Protein AF-A0A6J4HE86-F1 (afdb_monomer_lite)

Structure (mmCIF, N/CA/C/O backbone):
data_AF-A0A6J4HE86-F1
#
_entry.id   AF-A0A6J4HE86-F1
#
loop_
_atom_site.group_PDB
_atom_site.id
_atom_site.type_symbol
_atom_site.label_atom_id
_atom_site.label_alt_id
_atom_site.label_comp_id
_atom_site.label_asym_id
_atom_site.label_entity_id
_atom_site.label_seq_id
_atom_site.pdbx_PDB_ins_code
_atom_site.Cartn_x
_atom_site.Cartn_y
_atom_site.Cartn_z
_atom_site.occupancy
_atom_site.B_iso_or_equiv
_atom_site.auth_seq_id
_atom_site.auth_comp_id
_atom_site.auth_asym_id
_atom_site.auth_atom_id
_atom_site.pdbx_PDB_model_num
ATOM 1 N N . MET A 1 1 ? -2.776 10.602 25.723 1.00 39.53 1 MET A N 1
ATOM 2 C CA . MET A 1 1 ? -2.492 11.122 24.370 1.00 39.53 1 MET A CA 1
ATOM 3 C C . MET A 1 1 ? -1.017 11.474 24.324 1.00 39.53 1 MET A C 1
ATOM 5 O O . MET A 1 1 ? -0.634 12.506 24.856 1.00 39.53 1 MET A O 1
ATOM 9 N N . THR A 1 2 ? -0.181 10.573 23.816 1.00 45.25 2 THR A N 1
ATOM 10 C CA . THR A 1 2 ? 1.275 10.769 23.753 1.00 45.25 2 THR A CA 1
ATOM 11 C C . THR A 1 2 ? 1.612 11.118 22.310 1.00 45.25 2 THR A C 1
ATOM 13 O O . THR A 1 2 ? 1.289 10.343 21.415 1.00 45.25 2 THR A O 1
ATOM 16 N N . ALA A 1 3 ? 2.163 12.309 22.075 1.00 47.94 3 ALA A N 1
ATOM 17 C CA . ALA A 1 3 ? 2.514 12.773 20.736 1.00 47.94 3 ALA A CA 1
ATOM 18 C C . ALA A 1 3 ? 3.523 11.814 20.070 1.00 47.94 3 ALA A C 1
ATOM 20 O O . ALA A 1 3 ? 4.419 11.316 20.761 1.00 47.94 3 ALA A O 1
ATOM 21 N N . PRO A 1 4 ? 3.411 11.545 18.756 1.00 48.41 4 PRO A N 1
ATOM 22 C CA . PRO A 1 4 ? 4.414 10.760 18.054 1.00 48.41 4 PRO A CA 1
ATOM 23 C C . PRO A 1 4 ? 5.766 11.495 18.085 1.00 48.41 4 PRO A C 1
ATOM 25 O O . PRO A 1 4 ? 5.809 12.726 18.013 1.00 48.41 4 PRO A O 1
ATOM 28 N N . PRO A 1 5 ? 6.893 10.773 18.208 1.00 46.78 5 PRO A N 1
ATOM 29 C CA . PRO A 1 5 ? 8.214 11.386 18.216 1.00 46.78 5 PRO A CA 1
ATOM 30 C C . PRO A 1 5 ? 8.434 12.173 16.917 1.00 46.78 5 PRO A C 1
ATOM 32 O O . PRO A 1 5 ? 8.162 11.671 15.827 1.00 46.78 5 PRO A O 1
ATOM 35 N N . ALA A 1 6 ? 8.981 13.389 17.026 1.00 54.97 6 ALA A N 1
ATOM 36 C CA . ALA A 1 6 ? 9.158 14.362 15.935 1.00 54.97 6 ALA A CA 1
ATOM 37 C C . ALA A 1 6 ? 9.847 13.816 14.658 1.00 54.97 6 ALA A C 1
ATOM 39 O O . ALA A 1 6 ? 9.760 14.410 13.582 1.00 54.97 6 ALA A O 1
ATOM 40 N N . ALA A 1 7 ? 10.528 12.669 14.749 1.00 51.31 7 ALA A N 1
ATOM 41 C CA . ALA A 1 7 ? 11.098 11.955 13.611 1.00 51.31 7 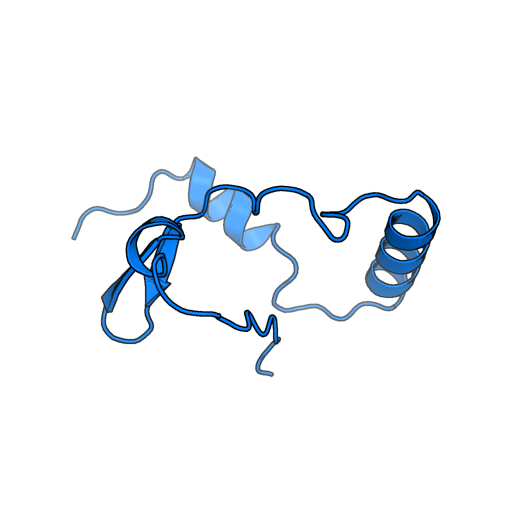ALA A CA 1
ATOM 42 C C . ALA A 1 7 ? 10.035 11.335 12.676 1.00 51.31 7 ALA A C 1
ATOM 44 O O . ALA A 1 7 ? 10.229 11.345 11.459 1.00 51.31 7 ALA A O 1
ATOM 45 N N . GLN A 1 8 ? 8.909 10.844 13.210 1.00 49.41 8 GLN A N 1
ATOM 46 C CA . GLN A 1 8 ? 7.811 10.265 12.422 1.00 49.41 8 GLN A CA 1
ATOM 47 C C . GLN A 1 8 ? 6.997 11.339 11.693 1.00 49.41 8 GLN A C 1
ATOM 49 O O . GLN A 1 8 ? 6.707 11.171 10.511 1.00 49.41 8 GLN A O 1
ATOM 54 N N . GLU A 1 9 ? 6.716 12.486 12.322 1.00 49.97 9 GLU A N 1
ATOM 55 C CA . GLU A 1 9 ? 6.037 13.614 11.657 1.00 49.97 9 GLU A CA 1
ATOM 56 C C . GLU A 1 9 ? 6.819 14.132 10.447 1.00 49.97 9 GLU A C 1
ATOM 58 O O . GLU A 1 9 ? 6.245 14.452 9.403 1.00 49.97 9 GLU A O 1
ATOM 63 N N . LYS A 1 10 ? 8.151 14.177 10.555 1.00 45.12 10 LYS A N 1
ATOM 64 C CA . LYS A 1 10 ? 9.017 14.621 9.459 1.00 45.12 10 LYS A CA 1
ATOM 65 C C . LYS A 1 10 ? 9.025 13.633 8.288 1.00 45.12 10 LYS A C 1
ATOM 67 O O . LYS A 1 10 ? 9.197 14.058 7.146 1.00 45.12 10 LYS A O 1
ATOM 72 N N . GLN A 1 11 ? 8.827 12.338 8.552 1.00 52.12 11 GLN A N 1
ATOM 73 C CA . GLN A 1 11 ? 8.652 11.326 7.505 1.00 52.12 11 GLN A CA 1
ATOM 74 C C . GLN A 1 11 ? 7.244 11.345 6.903 1.00 52.12 11 GLN A C 1
ATOM 76 O O . GLN A 1 11 ? 7.125 11.239 5.685 1.00 52.12 11 GLN A O 1
ATOM 81 N N . LEU A 1 12 ? 6.208 11.570 7.715 1.00 49.97 12 LEU A N 1
ATOM 82 C CA . LEU A 1 12 ? 4.819 11.695 7.263 1.00 49.97 12 LEU A CA 1
ATOM 83 C C . LEU A 1 12 ? 4.620 12.925 6.368 1.00 49.97 12 LEU A C 1
ATOM 85 O O . LEU A 1 12 ? 4.037 12.799 5.298 1.00 49.97 12 LEU A O 1
ATOM 89 N N . ARG A 1 13 ? 5.212 14.080 6.714 1.00 47.44 13 ARG A N 1
ATOM 90 C CA . ARG A 1 13 ? 5.219 15.277 5.843 1.00 47.44 13 ARG A CA 1
ATOM 91 C C . ARG A 1 13 ? 6.020 15.104 4.551 1.00 47.44 13 ARG A C 1
ATOM 93 O O . ARG A 1 13 ? 5.847 15.883 3.618 1.00 47.44 13 ARG A O 1
ATOM 100 N N . LYS A 1 14 ? 6.930 14.128 4.501 1.00 47.88 14 LYS A N 1
ATOM 101 C CA . LYS A 1 14 ? 7.698 13.783 3.295 1.00 47.88 14 LYS A CA 1
ATOM 102 C C . LYS A 1 14 ? 7.013 12.686 2.475 1.00 47.88 14 LYS A C 1
ATOM 104 O O . LYS A 1 14 ? 7.442 12.418 1.352 1.00 47.88 14 LYS A O 1
ATOM 109 N N . TYR A 1 15 ? 5.971 12.064 3.018 1.00 46.66 15 TYR A N 1
ATOM 110 C CA . TYR A 1 15 ? 5.143 11.131 2.284 1.00 46.66 15 TYR A CA 1
ATOM 111 C C . TYR A 1 15 ? 4.110 11.901 1.466 1.00 46.66 15 TYR A C 1
ATOM 113 O O . TYR A 1 15 ? 3.503 12.872 1.906 1.00 46.66 15 TYR A O 1
ATOM 121 N N . ASN A 1 16 ? 4.010 11.478 0.218 1.00 46.16 16 ASN A N 1
ATOM 122 C CA . ASN A 1 16 ? 3.567 12.229 -0.946 1.00 46.16 16 ASN A CA 1
ATOM 123 C C . ASN A 1 16 ? 2.036 12.411 -1.020 1.00 46.16 16 ASN A C 1
ATOM 125 O O . ASN A 1 16 ? 1.458 12.220 -2.084 1.00 46.16 16 ASN A O 1
ATOM 129 N N . TYR A 1 17 ? 1.367 12.701 0.100 1.00 47.06 17 TYR A N 1
ATOM 130 C CA . TYR A 1 17 ? -0.093 12.611 0.193 1.00 47.06 17 TYR A CA 1
ATOM 131 C C . TYR A 1 17 ? -0.844 13.797 -0.425 1.00 47.06 17 TYR A C 1
ATOM 133 O O . TYR A 1 17 ? -1.961 13.604 -0.880 1.00 47.06 17 TYR A O 1
ATOM 141 N N . GLU A 1 18 ? -0.244 14.990 -0.508 1.00 47.84 18 GLU A N 1
ATOM 142 C CA . GLU A 1 18 ? -0.997 16.199 -0.899 1.00 47.84 18 GLU A CA 1
ATOM 143 C C . GLU A 1 18 ? -0.626 16.813 -2.256 1.00 47.84 18 GLU A C 1
ATOM 145 O O . GLU A 1 18 ? -1.266 17.757 -2.702 1.00 47.84 18 GLU A O 1
ATOM 150 N N . HIS A 1 19 ? 0.415 16.323 -2.935 1.00 53.28 19 HIS A N 1
ATOM 151 C CA . HIS A 1 19 ? 0.932 16.992 -4.134 1.00 53.28 19 HIS A CA 1
ATOM 152 C C . HIS A 1 19 ? 1.133 15.995 -5.275 1.00 53.28 19 HIS A C 1
ATOM 154 O O . HIS A 1 19 ? 2.224 15.456 -5.471 1.00 53.28 19 HIS A O 1
ATOM 160 N N . PHE A 1 20 ? 0.088 15.788 -6.081 1.00 53.84 20 PHE A N 1
ATOM 161 C CA . PHE A 1 20 ? 0.176 15.042 -7.339 1.00 53.84 20 PHE A CA 1
ATOM 162 C C . PHE A 1 20 ? 0.929 15.872 -8.397 1.00 53.84 20 PHE A C 1
ATOM 164 O O . PHE A 1 20 ? 0.372 16.398 -9.357 1.00 53.84 20 PHE A O 1
ATOM 171 N N . TRP A 1 21 ? 2.229 16.071 -8.190 1.00 64.69 21 TRP A N 1
ATOM 172 C CA . TRP A 1 21 ? 3.084 16.795 -9.126 1.00 64.69 21 TRP A CA 1
ATOM 173 C C . TRP A 1 21 ? 3.590 15.832 -10.204 1.00 64.69 21 TRP A C 1
ATOM 175 O O . TRP A 1 21 ? 4.142 14.780 -9.885 1.00 64.69 21 TRP A O 1
ATOM 185 N N . LEU A 1 22 ? 3.473 16.217 -11.481 1.00 71.44 22 LEU A N 1
ATOM 186 C CA . LEU A 1 22 ? 3.843 15.402 -12.653 1.00 71.44 22 LEU A CA 1
ATOM 187 C C . LEU A 1 22 ? 5.256 14.786 -12.560 1.00 71.44 22 LEU A C 1
ATOM 189 O O . LEU A 1 22 ? 5.488 13.675 -13.030 1.00 71.44 22 LEU A O 1
ATOM 193 N N . LYS A 1 23 ? 6.198 15.465 -11.890 1.00 73.94 23 LYS A N 1
ATOM 194 C CA . LYS A 1 23 ? 7.552 14.936 -11.641 1.00 73.94 23 LYS A CA 1
ATOM 195 C C . LYS A 1 23 ? 7.567 13.664 -10.778 1.00 73.94 23 LYS A C 1
ATOM 197 O O . LYS A 1 23 ? 8.435 12.821 -10.973 1.00 73.94 23 LYS A O 1
ATOM 202 N N . HIS A 1 24 ? 6.646 13.528 -9.820 1.00 67.69 24 HIS A N 1
ATOM 203 C CA . HIS A 1 24 ? 6.548 12.348 -8.955 1.00 67.69 24 HIS A CA 1
ATOM 204 C C . HIS A 1 24 ? 5.974 11.166 -9.727 1.00 67.69 24 HIS A C 1
ATOM 206 O O . HIS A 1 24 ? 6.531 10.079 -9.656 1.00 67.69 24 HIS A O 1
ATOM 212 N N . PHE A 1 25 ? 4.968 11.421 -10.563 1.00 69.88 25 PHE A N 1
ATOM 213 C CA . PHE A 1 25 ? 4.436 10.430 -11.493 1.00 69.88 25 PHE A CA 1
ATOM 214 C C . PHE A 1 25 ? 5.522 9.891 -12.444 1.00 69.88 25 PHE A C 1
ATOM 216 O O . PHE A 1 25 ? 5.704 8.682 -12.562 1.00 69.88 25 PHE A O 1
ATOM 223 N N . LEU A 1 26 ? 6.324 10.776 -13.049 1.00 76.88 26 LEU A N 1
ATOM 224 C CA . LEU A 1 26 ? 7.464 10.383 -13.893 1.00 76.88 26 LEU A CA 1
ATOM 225 C C . LEU A 1 26 ? 8.532 9.588 -13.119 1.00 76.88 26 LEU A C 1
ATOM 227 O O . LEU A 1 26 ? 9.090 8.620 -13.640 1.00 76.88 26 LEU A O 1
ATOM 231 N N . ALA A 1 27 ? 8.819 9.972 -11.872 1.00 72.38 27 ALA A N 1
ATOM 232 C CA . ALA A 1 27 ? 9.764 9.252 -11.022 1.00 72.38 27 ALA A CA 1
ATOM 233 C C . ALA A 1 27 ? 9.260 7.848 -10.642 1.00 72.38 27 ALA A C 1
ATOM 235 O O . ALA A 1 27 ? 10.055 6.905 -10.630 1.00 72.38 27 ALA A O 1
ATOM 236 N N . ASP A 1 28 ? 7.964 7.697 -10.368 1.00 68.81 28 ASP A N 1
ATOM 237 C CA . ASP A 1 28 ? 7.354 6.406 -10.043 1.00 68.81 28 ASP A CA 1
ATOM 238 C C . ASP A 1 28 ? 7.333 5.473 -11.254 1.00 68.81 28 ASP A C 1
ATOM 240 O O . ASP A 1 28 ? 7.747 4.323 -11.123 1.00 68.81 28 ASP A O 1
ATOM 244 N N . ILE A 1 29 ? 7.029 5.984 -12.452 1.00 74.75 29 ILE A N 1
ATOM 245 C CA . ILE A 1 29 ? 7.185 5.232 -13.707 1.00 74.75 29 ILE A CA 1
ATOM 246 C C . ILE A 1 29 ? 8.614 4.683 -13.839 1.00 74.75 29 ILE A C 1
ATOM 248 O O . ILE A 1 29 ? 8.816 3.493 -14.095 1.00 74.75 29 ILE A O 1
ATOM 252 N N . GLY A 1 30 ? 9.626 5.527 -13.612 1.00 77.19 30 GLY A N 1
ATOM 253 C CA . GLY A 1 30 ? 11.027 5.108 -13.660 1.00 77.19 30 GLY A CA 1
ATOM 254 C C . GLY A 1 30 ? 11.384 4.027 -12.630 1.00 77.19 30 GLY A C 1
ATOM 255 O O . GLY A 1 30 ? 12.201 3.153 -12.922 1.00 77.19 30 GLY A O 1
ATOM 256 N N . ARG A 1 31 ? 10.782 4.050 -11.434 1.00 72.00 31 ARG A N 1
ATOM 257 C CA . ARG A 1 31 ? 10.964 3.002 -10.412 1.00 72.00 31 ARG A CA 1
ATOM 258 C C . ARG A 1 31 ? 10.287 1.695 -10.812 1.00 72.00 31 ARG A C 1
ATOM 260 O O . ARG A 1 31 ? 10.910 0.642 -10.680 1.00 72.00 31 ARG A O 1
ATOM 267 N N . THR A 1 32 ? 9.074 1.762 -11.357 1.00 70.12 32 THR A N 1
ATOM 268 C CA . THR A 1 32 ? 8.349 0.595 -11.874 1.00 70.12 32 THR A CA 1
ATOM 269 C C . THR A 1 32 ? 9.141 -0.100 -12.980 1.00 70.12 32 THR A C 1
ATOM 271 O O . THR A 1 32 ? 9.346 -1.310 -12.909 1.00 70.12 32 THR A O 1
ATOM 274 N N . PHE A 1 33 ? 9.683 0.651 -13.947 1.00 73.12 33 PHE A N 1
ATOM 275 C CA . PHE A 1 33 ? 10.524 0.083 -15.013 1.00 73.12 33 PHE A CA 1
ATOM 276 C C . PHE A 1 33 ? 11.835 -0.530 -14.505 1.00 73.12 33 PHE A C 1
ATOM 278 O O . PHE A 1 33 ? 12.362 -1.451 -15.122 1.00 73.12 33 PHE A O 1
ATOM 285 N N . LYS A 1 34 ? 12.353 -0.064 -13.363 1.00 78.75 34 LYS A N 1
ATOM 286 C CA . LYS A 1 34 ? 13.520 -0.660 -12.692 1.00 78.75 34 LYS A CA 1
ATOM 287 C C . LYS A 1 34 ? 13.176 -1.899 -11.856 1.00 78.75 34 LYS A C 1
ATOM 289 O O . LYS A 1 34 ? 14.063 -2.428 -11.192 1.00 78.75 34 LYS A O 1
ATOM 294 N N . GLY A 1 35 ? 11.918 -2.347 -11.850 1.00 66.06 35 GLY A N 1
ATOM 295 C CA . GLY A 1 35 ? 11.470 -3.476 -11.034 1.00 66.06 35 GLY A CA 1
ATOM 296 C C . GLY A 1 35 ? 11.493 -3.186 -9.532 1.00 66.06 35 GLY A C 1
ATOM 297 O O . GLY A 1 35 ? 11.549 -4.108 -8.727 1.00 66.06 35 GLY A O 1
ATOM 298 N N . ALA A 1 36 ? 11.480 -1.914 -9.129 1.00 68.75 36 ALA A N 1
ATOM 299 C CA . ALA A 1 36 ? 11.426 -1.558 -7.720 1.00 68.75 36 ALA A CA 1
ATOM 300 C C . ALA A 1 36 ? 9.992 -1.771 -7.199 1.00 68.75 36 ALA A C 1
ATOM 302 O O . ALA A 1 36 ? 9.136 -0.904 -7.361 1.00 68.75 36 ALA A O 1
ATOM 303 N N . GLY A 1 37 ? 9.720 -2.940 -6.606 1.00 74.25 37 GLY A N 1
ATOM 304 C CA . GLY A 1 37 ? 8.416 -3.287 -6.034 1.00 74.25 37 GLY A CA 1
ATOM 305 C C . GLY A 1 37 ? 8.323 -4.736 -5.546 1.00 74.25 37 GLY A C 1
ATOM 306 O O . GLY A 1 37 ? 9.263 -5.521 -5.671 1.00 74.25 37 GLY A O 1
ATOM 307 N N . VAL A 1 38 ? 7.175 -5.097 -4.968 1.00 81.44 38 VAL A N 1
ATOM 308 C CA . VAL A 1 38 ? 6.869 -6.487 -4.596 1.00 81.44 38 VAL A CA 1
ATOM 309 C C . VAL A 1 38 ? 6.408 -7.225 -5.850 1.00 81.44 38 VAL A C 1
ATOM 311 O O . VAL A 1 38 ? 5.438 -6.825 -6.488 1.00 81.44 38 VAL A O 1
ATOM 314 N N . HIS A 1 39 ? 7.111 -8.293 -6.220 1.00 82.44 39 HIS A N 1
ATOM 315 C CA . HIS A 1 39 ? 6.763 -9.106 -7.386 1.00 82.44 39 HIS A CA 1
ATOM 316 C C . HIS A 1 39 ? 5.711 -10.174 -7.048 1.00 82.44 39 HIS A C 1
ATOM 318 O O . HIS A 1 39 ? 5.659 -10.633 -5.905 1.00 82.44 39 HIS A O 1
ATOM 324 N N . PRO A 1 40 ? 4.924 -10.646 -8.031 1.00 87.75 40 PRO A N 1
ATOM 325 C CA . PRO A 1 40 ? 4.040 -11.793 -7.837 1.00 87.75 40 PRO A CA 1
ATOM 326 C C . PRO A 1 40 ? 4.788 -13.005 -7.262 1.00 87.75 40 PRO A C 1
ATOM 328 O O . PRO A 1 40 ? 5.915 -13.297 -7.662 1.00 87.75 40 PRO A O 1
ATOM 331 N N . GLY A 1 41 ? 4.172 -13.692 -6.299 1.00 88.94 41 GLY A N 1
ATOM 332 C CA . GLY A 1 41 ? 4.765 -14.847 -5.612 1.00 88.94 41 GLY A CA 1
ATOM 333 C C . GLY A 1 41 ? 5.812 -14.506 -4.542 1.00 88.94 41 GLY A C 1
ATOM 334 O O . GLY A 1 41 ? 6.230 -15.398 -3.806 1.00 88.94 41 GLY A O 1
ATOM 335 N N . ARG A 1 42 ? 6.226 -13.238 -4.398 1.00 88.44 42 ARG A N 1
ATOM 336 C CA . ARG A 1 42 ? 6.998 -12.796 -3.225 1.00 88.44 42 ARG A CA 1
ATOM 337 C C . ARG A 1 42 ? 6.067 -12.623 -2.028 1.00 88.44 42 ARG A C 1
ATOM 339 O O . ARG A 1 42 ? 4.940 -12.158 -2.171 1.00 88.44 42 ARG A O 1
ATOM 346 N N . ALA A 1 43 ? 6.577 -12.947 -0.842 1.00 88.44 43 ALA A N 1
ATOM 347 C CA . ALA A 1 43 ? 5.900 -12.62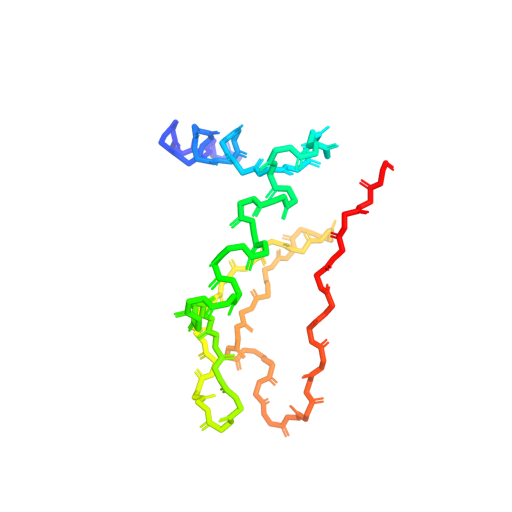7 0.407 1.00 88.44 43 ALA A CA 1
ATOM 348 C C . ALA A 1 43 ? 5.672 -11.110 0.515 1.00 88.44 43 ALA A C 1
ATOM 350 O O . ALA A 1 43 ? 6.565 -10.317 0.194 1.00 88.44 43 ALA A O 1
ATOM 351 N N . ALA A 1 44 ? 4.483 -10.722 0.974 1.00 89.38 44 ALA A N 1
ATOM 352 C CA . ALA A 1 44 ? 4.169 -9.327 1.233 1.00 89.38 44 ALA A CA 1
ATOM 353 C C . ALA A 1 44 ? 5.071 -8.776 2.361 1.00 89.38 44 ALA A C 1
ATOM 355 O O . ALA A 1 44 ? 5.309 -9.478 3.348 1.00 89.38 44 ALA A O 1
ATOM 356 N N . PRO A 1 45 ? 5.591 -7.540 2.241 1.00 88.56 45 PRO A N 1
ATOM 357 C CA . PRO A 1 45 ? 6.330 -6.891 3.316 1.00 88.56 45 PRO A CA 1
ATOM 358 C C . PRO A 1 45 ? 5.449 -6.687 4.546 1.00 88.56 45 PRO A C 1
ATOM 360 O O . PRO A 1 45 ? 4.273 -6.353 4.416 1.00 88.56 45 PRO A O 1
ATOM 363 N N . GLN A 1 46 ? 6.036 -6.826 5.733 1.00 90.19 46 GLN A N 1
ATOM 364 C CA . GLN A 1 46 ? 5.327 -6.522 6.972 1.00 90.19 46 GLN A CA 1
ATOM 365 C C . GLN A 1 46 ? 4.942 -5.043 7.030 1.00 90.19 46 GLN A C 1
ATOM 367 O O . GLN A 1 46 ? 5.751 -4.172 6.701 1.00 90.19 46 GLN A O 1
ATOM 372 N N . PHE A 1 47 ? 3.717 -4.775 7.477 1.00 89.56 47 PHE A N 1
ATOM 373 C CA . PHE A 1 47 ? 3.216 -3.427 7.707 1.00 89.56 47 PHE A CA 1
ATOM 374 C C . PHE A 1 47 ? 2.322 -3.373 8.940 1.00 89.56 47 PHE A C 1
ATOM 376 O O . PHE A 1 47 ? 1.692 -4.364 9.317 1.00 89.56 47 PHE A O 1
ATOM 383 N N . GLU A 1 48 ? 2.236 -2.169 9.496 1.00 93.94 48 GLU A N 1
ATOM 384 C CA . GLU A 1 48 ? 1.259 -1.758 10.496 1.00 93.94 48 GLU A CA 1
ATOM 385 C C . GLU A 1 48 ? 0.758 -0.367 10.109 1.00 93.94 48 GLU A C 1
ATOM 387 O O . GLU A 1 48 ? 1.559 0.521 9.799 1.00 93.94 48 GLU A O 1
ATOM 392 N N . MET A 1 49 ? -0.559 -0.185 10.071 1.00 89.94 49 MET A N 1
ATOM 393 C CA . MET A 1 49 ? -1.189 1.069 9.666 1.00 89.94 49 MET A CA 1
ATOM 394 C C . MET A 1 49 ? -2.331 1.427 10.618 1.00 89.94 49 MET A C 1
ATOM 396 O O . MET A 1 49 ? -3.074 0.536 11.028 1.00 89.94 49 MET A O 1
ATOM 400 N N . PRO A 1 50 ? -2.504 2.713 10.962 1.00 90.88 50 PRO A N 1
ATOM 401 C CA . PRO A 1 50 ? -3.660 3.150 11.728 1.00 90.88 50 PRO A CA 1
ATOM 402 C C . PRO A 1 50 ? -4.936 3.041 10.886 1.00 90.88 50 PRO A C 1
ATOM 404 O O . PRO A 1 50 ? -4.942 3.353 9.693 1.00 90.88 50 PRO A O 1
ATOM 407 N N . CYS A 1 51 ? -6.023 2.636 11.527 1.00 88.38 51 CYS A N 1
ATOM 408 C CA . CYS A 1 51 ? -7.361 2.627 10.957 1.00 88.38 51 CYS A CA 1
ATOM 409 C C . CYS A 1 51 ? -8.071 3.959 11.231 1.00 88.38 51 CYS A C 1
ATOM 411 O O . CYS A 1 51 ? -7.775 4.668 12.196 1.00 88.38 51 CYS A O 1
ATOM 413 N N . THR A 1 52 ? -9.057 4.296 10.400 1.00 88.00 52 THR A N 1
ATOM 414 C CA . THR A 1 52 ? -9.854 5.527 10.552 1.00 88.00 52 THR A CA 1
ATOM 415 C C . THR A 1 52 ? -10.749 5.523 11.791 1.00 88.00 52 THR A C 1
ATOM 417 O O . THR A 1 52 ? -11.176 6.581 12.240 1.00 88.00 52 THR A O 1
ATOM 420 N N . ASP A 1 53 ? -11.032 4.348 12.346 1.00 90.75 53 ASP A N 1
ATOM 421 C CA . ASP A 1 53 ? -11.785 4.152 13.588 1.00 90.75 53 ASP A CA 1
ATOM 422 C C . ASP A 1 53 ? -10.902 4.209 14.852 1.00 90.75 53 ASP A C 1
ATOM 424 O O . ASP A 1 53 ? -11.392 4.008 15.962 1.00 90.75 53 ASP A O 1
ATOM 428 N N . GLY A 1 54 ? -9.605 4.505 14.700 1.00 89.50 54 GLY A N 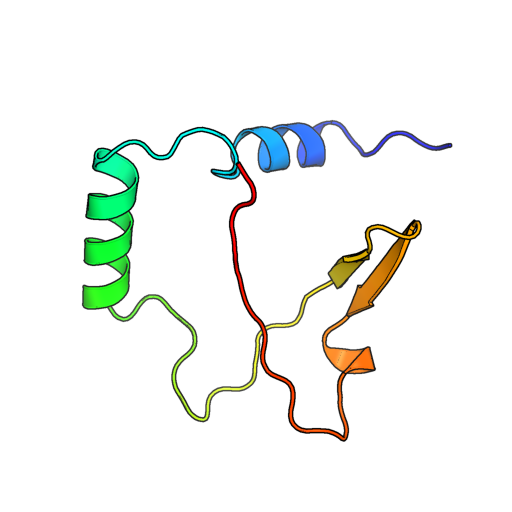1
ATOM 429 C CA . GLY A 1 54 ? -8.647 4.586 15.803 1.00 89.50 54 GLY A CA 1
ATOM 430 C C . GLY A 1 54 ? -7.973 3.259 16.166 1.00 89.50 54 GLY A C 1
ATOM 431 O O . GLY A 1 54 ? -7.184 3.235 17.112 1.00 89.50 54 GLY A O 1
ATOM 432 N N . GLY A 1 55 ? -8.250 2.175 15.434 1.00 93.56 55 GLY A N 1
ATOM 433 C CA . GLY A 1 55 ? -7.518 0.912 15.546 1.00 93.56 55 GLY A CA 1
ATOM 434 C C . GLY A 1 55 ? -6.182 0.900 14.792 1.00 93.56 55 GLY A C 1
ATOM 435 O O . GLY A 1 55 ? -5.750 1.898 14.217 1.00 93.56 55 GLY A O 1
ATOM 436 N N . THR A 1 56 ? -5.554 -0.275 14.754 1.00 94.81 56 THR A N 1
ATOM 437 C CA . THR A 1 56 ? -4.375 -0.563 13.925 1.00 94.81 56 THR A CA 1
ATOM 438 C C . THR A 1 56 ? -4.621 -1.853 13.155 1.00 94.81 56 THR A C 1
ATOM 440 O O . THR A 1 56 ? -5.066 -2.841 13.738 1.00 94.81 56 THR A O 1
ATOM 443 N N . VAL A 1 57 ? -4.288 -1.865 11.867 1.00 92.44 57 VAL A N 1
ATOM 444 C CA . VAL A 1 57 ? -4.268 -3.065 11.025 1.00 92.44 57 VAL A CA 1
ATOM 445 C C . VAL A 1 57 ? -2.826 -3.469 10.727 1.00 92.44 57 VAL A C 1
ATOM 447 O O . VAL A 1 57 ? -1.994 -2.630 10.379 1.00 92.44 57 VAL A O 1
ATOM 450 N N . SER A 1 58 ? -2.525 -4.762 10.850 1.00 94.62 58 SER A N 1
ATOM 451 C CA . SER A 1 58 ? -1.230 -5.348 10.487 1.00 94.62 58 SER A CA 1
ATOM 452 C C . SER A 1 58 ? -1.390 -6.400 9.393 1.00 94.62 58 SER A C 1
ATOM 454 O O . SER A 1 58 ? -2.456 -7.005 9.266 1.00 94.62 58 SER A O 1
ATOM 456 N N . LEU A 1 59 ? -0.320 -6.698 8.649 1.00 91.62 59 LEU A N 1
ATOM 457 C CA . LEU A 1 59 ? -0.347 -7.804 7.681 1.00 91.62 59 LEU A CA 1
ATOM 458 C C . LEU A 1 59 ? -0.730 -9.138 8.349 1.00 91.62 59 LEU A C 1
ATOM 460 O O . LEU A 1 59 ? -1.540 -9.884 7.809 1.00 91.62 59 LEU A O 1
ATOM 464 N N . SER A 1 60 ? -0.199 -9.418 9.544 1.00 93.12 60 SER A N 1
ATOM 465 C CA . SER A 1 60 ? -0.476 -10.665 10.270 1.00 93.12 60 SER A CA 1
ATOM 466 C C . SER A 1 60 ? -1.950 -10.835 10.643 1.00 93.12 60 SER A C 1
ATOM 468 O O . SER A 1 60 ? -2.447 -11.959 10.618 1.00 93.12 60 SER A O 1
ATOM 470 N N . SER A 1 61 ? -2.662 -9.741 10.937 1.00 92.75 61 SER A N 1
ATOM 471 C CA . SER A 1 61 ? -4.105 -9.770 11.227 1.00 92.75 61 SER A CA 1
ATOM 472 C C . SER A 1 61 ? -4.976 -10.128 10.017 1.00 92.75 61 SER A C 1
ATOM 474 O O . SER A 1 61 ? -6.132 -10.497 10.188 1.00 92.75 61 SER A O 1
ATOM 476 N N . LEU A 1 62 ? -4.417 -10.046 8.806 1.00 92.44 62 LEU A N 1
ATOM 477 C CA . LEU A 1 62 ? -5.097 -10.305 7.535 1.00 92.44 62 LEU A CA 1
ATO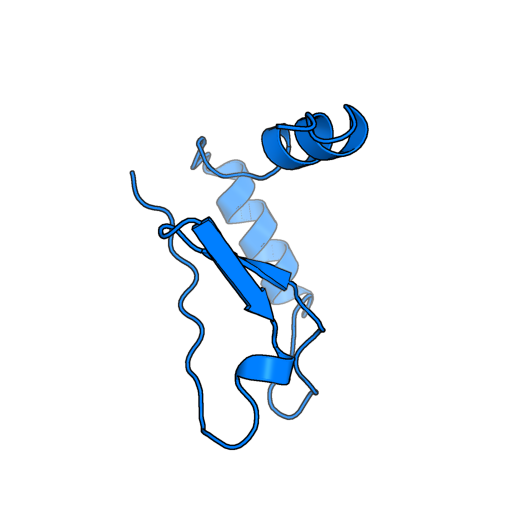M 478 C C . LEU A 1 62 ? -4.768 -11.691 6.952 1.00 92.44 62 LEU A C 1
ATOM 480 O O . LEU A 1 62 ? -5.195 -12.017 5.848 1.00 92.44 62 LEU A O 1
ATOM 484 N N . HIS A 1 63 ? -3.977 -12.503 7.658 1.00 91.62 63 HIS A N 1
ATOM 485 C CA .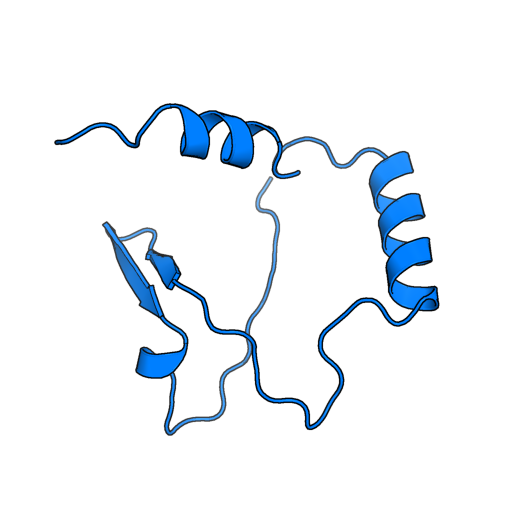 HIS A 1 63 ? -3.644 -13.857 7.225 1.00 91.62 63 HIS A CA 1
ATOM 486 C C . HIS A 1 63 ? -4.848 -14.803 7.315 1.00 91.62 63 HIS A C 1
ATOM 488 O O . HIS A 1 63 ? -5.722 -14.649 8.161 1.00 91.62 63 HIS A O 1
ATOM 494 N N . GLY A 1 64 ? -4.834 -15.845 6.482 1.00 91.50 64 GLY A N 1
ATOM 495 C CA . GLY A 1 64 ? -5.864 -16.888 6.460 1.00 91.50 64 GLY A CA 1
ATOM 496 C C . GLY A 1 64 ? -6.917 -16.687 5.374 1.00 91.50 64 GLY A C 1
ATOM 497 O O . GLY A 1 64 ? -7.533 -17.663 4.968 1.00 91.50 64 GLY A O 1
ATOM 498 N N . GLU A 1 65 ? -7.034 -15.474 4.831 1.00 88.75 65 GLU A N 1
ATOM 499 C CA . GLU A 1 65 ? -7.955 -15.143 3.744 1.00 88.75 65 GLU A CA 1
ATOM 500 C C . GLU A 1 65 ? -7.227 -14.408 2.605 1.00 88.75 65 GLU A C 1
ATOM 502 O O . GLU A 1 65 ? -6.257 -13.681 2.851 1.00 88.75 65 GLU A O 1
ATOM 507 N N . PRO A 1 66 ? -7.655 -14.564 1.339 1.00 92.19 66 PRO A N 1
ATOM 508 C CA . PRO A 1 66 ? -7.171 -13.725 0.249 1.00 92.19 66 PRO A CA 1
ATOM 509 C C . PRO A 1 66 ? -7.617 -12.270 0.444 1.00 92.19 66 PRO A C 1
ATOM 511 O O . PRO A 1 66 ? -8.809 -11.976 0.499 1.00 92.19 66 PRO A O 1
ATOM 514 N N . VAL A 1 67 ? -6.659 -11.343 0.493 1.00 91.19 67 VAL A N 1
ATOM 515 C CA . VAL A 1 67 ? -6.924 -9.910 0.704 1.00 91.19 67 VAL A CA 1
ATOM 516 C C . VAL A 1 67 ? -6.392 -9.079 -0.461 1.00 91.19 67 VAL A C 1
ATOM 518 O O . VAL A 1 67 ? -5.279 -9.295 -0.941 1.00 91.19 67 VAL A O 1
ATOM 521 N N . LEU A 1 68 ? -7.180 -8.091 -0.895 1.00 90.44 68 LEU A N 1
ATOM 522 C CA . LEU A 1 68 ? -6.775 -7.070 -1.861 1.00 90.44 68 LEU A CA 1
ATOM 523 C C . LEU A 1 68 ? -6.472 -5.757 -1.131 1.00 90.44 68 LEU A C 1
ATOM 525 O O . LEU A 1 68 ? -7.359 -5.165 -0.519 1.00 90.44 68 LEU A O 1
ATOM 529 N N . LEU A 1 69 ? -5.231 -5.278 -1.232 1.00 86.88 69 LEU A N 1
ATOM 530 C CA . LEU A 1 69 ? -4.838 -3.967 -0.713 1.00 86.88 69 LEU A CA 1
ATOM 531 C C . LEU A 1 69 ? -4.983 -2.914 -1.811 1.00 86.88 69 LEU A C 1
ATOM 533 O O . LEU A 1 69 ? -4.258 -2.935 -2.806 1.00 86.88 69 LEU A O 1
ATOM 537 N N . HIS A 1 70 ? -5.918 -1.989 -1.618 1.00 85.81 70 HIS A N 1
ATOM 538 C CA . HIS A 1 70 ? -6.115 -0.858 -2.515 1.00 85.81 70 HIS A CA 1
ATOM 539 C C . HIS A 1 70 ? -5.448 0.393 -1.936 1.00 85.81 70 HIS A C 1
ATOM 541 O O . HIS A 1 70 ? -5.893 0.937 -0.928 1.00 85.81 70 HIS A O 1
ATOM 547 N N . PHE A 1 71 ? -4.376 0.851 -2.585 1.00 82.25 71 PHE A N 1
ATOM 548 C CA . PHE A 1 71 ? -3.701 2.100 -2.239 1.00 82.25 71 PHE A CA 1
ATOM 549 C C . PHE A 1 71 ? -4.295 3.236 -3.070 1.00 82.25 71 PHE A C 1
ATOM 551 O O . PHE A 1 71 ? -4.047 3.326 -4.272 1.00 82.25 71 PHE A O 1
A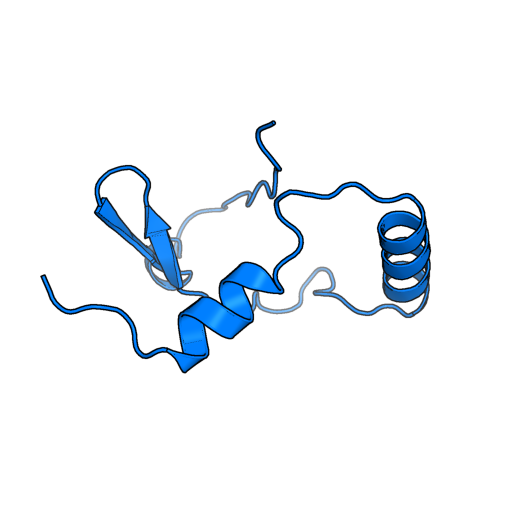TOM 558 N N . GLY A 1 72 ? -5.083 4.092 -2.425 1.00 74.69 72 GLY A N 1
ATOM 559 C CA . GLY A 1 72 ? -5.683 5.275 -3.036 1.00 74.69 72 GLY A CA 1
ATOM 560 C C . GLY A 1 72 ? -5.284 6.552 -2.303 1.00 74.69 72 GLY A C 1
ATOM 561 O O . GLY A 1 72 ? -4.918 6.523 -1.130 1.00 74.69 72 GLY A O 1
ATOM 562 N N . SER A 1 73 ? -5.378 7.681 -2.998 1.00 65.44 73 SER A N 1
ATOM 563 C CA . SER A 1 73 ? -5.318 9.018 -2.405 1.00 65.44 73 SER A CA 1
ATOM 564 C C . SER A 1 73 ? -6.721 9.611 -2.503 1.00 65.44 73 SER A C 1
ATOM 566 O O . SER A 1 73 ? -7.265 9.723 -3.601 1.00 65.44 73 SER A O 1
ATOM 568 N N . GLY A 1 74 ? -7.332 9.900 -1.352 1.00 58.31 74 GLY A N 1
ATOM 569 C CA . GLY A 1 74 ? -8.541 10.717 -1.285 1.00 58.31 74 GLY A CA 1
ATOM 570 C C . GLY A 1 74 ? -8.134 12.181 -1.393 1.00 58.31 74 GLY A C 1
ATOM 571 O O . GLY A 1 74 ? -7.257 12.610 -0.646 1.00 58.31 74 GLY A O 1
ATOM 572 N N . THR A 1 75 ? -8.710 12.895 -2.355 1.00 45.31 75 THR A N 1
ATOM 573 C CA . THR A 1 75 ? -8.573 14.352 -2.503 1.00 45.31 75 THR A CA 1
ATOM 574 C C . THR A 1 75 ? -9.286 15.098 -1.393 1.00 45.31 75 THR A C 1
ATOM 576 O O . THR A 1 75 ? -10.414 14.659 -1.067 1.00 45.31 75 THR A O 1
#

Organism: NCBI:txid310071

Sequence (75 aa):
MTAPPAAQEKQLRKYNYEHFWLKHFLADIGRTFKGAGVHPGRAAPQFEMPCTDGGTVSLSSLHGEPVLLHFGSGT

pLDDT: mean 73.17, std 17.68, range [39.53, 94.81]

Radius of gyration: 15.51 Å; chains: 1; bounding box: 25×34×39 Å

Foldseek 3Di:
DDDDPPVVVVVVVVPDQPDPDVVVVVVVVVCVVVVNDADPPRDDDWDWDADPVRRIDIPVVVPPDDDDDDDDHDD

InterPro domains:
  IPR036249 Thioredoxin-like superfamily [SSF52833] (30-72)

Secondary structure (DSSP, 8-state):
-PPPPHHHHHHHTTSSSS---HHHHHHHHHHHHTT-SPPTTSPPPP-EEE-TTS-EEETGGGTTS----------